Protein AF-A0A8M1F6H7-F1 (afdb_monomer)

Solvent-accessible surface area (backbone atoms only — not comparable to full-atom values): 10747 Å² total; per-residue (Å²): 138,87,79,68,90,60,80,81,69,83,79,61,76,75,74,73,63,76,82,75,66,83,82,75,61,61,74,83,66,66,81,71,63,95,58,82,76,70,86,66,56,72,68,57,53,51,49,53,51,51,50,55,48,51,52,50,52,50,53,51,52,51,52,52,50,51,52,51,52,49,51,51,52,72,71,43,90,60,89,81,69,59,61,68,61,58,72,70,48,81,55,70,69,58,56,63,59,45,78,77,46,79,79,73,68,78,74,72,71,76,63,71,72,76,53,70,72,76,76,48,54,73,68,58,50,51,52,52,52,52,53,51,52,50,54,50,53,52,49,70,66,35,65,63,38,70,76,39,48,70,60,46,50,52,52,52,50,54,51,49,55,53,55,59,61,62,72,78,116

Structure (mmCIF, N/CA/C/O backbone):
data_AF-A0A8M1F6H7-F1
#
_entry.id   AF-A0A8M1F6H7-F1
#
loop_
_atom_site.group_PDB
_atom_site.id
_atom_site.type_symbol
_atom_site.label_atom_id
_atom_site.label_alt_id
_atom_site.label_comp_id
_atom_site.label_asym_id
_atom_site.label_entity_id
_atom_site.label_seq_id
_atom_site.pdbx_PDB_ins_code
_atom_site.Cartn_x
_atom_site.Cartn_y
_atom_site.Cartn_z
_atom_site.occupancy
_atom_site.B_iso_or_equiv
_atom_site.auth_seq_id
_atom_site.auth_comp_id
_atom_site.auth_asym_id
_atom_site.auth_atom_id
_atom_site.pdbx_PDB_model_num
ATOM 1 N N . MET A 1 1 ? -20.605 -65.208 4.151 1.00 46.38 1 MET A N 1
ATOM 2 C CA . MET A 1 1 ? -21.449 -64.995 2.958 1.00 46.38 1 MET A CA 1
ATOM 3 C C . MET A 1 1 ? -21.065 -63.644 2.374 1.00 46.38 1 MET A C 1
ATOM 5 O O . MET A 1 1 ? -21.553 -62.635 2.859 1.00 46.38 1 MET A O 1
ATOM 9 N N . ASN A 1 2 ? -20.118 -63.612 1.434 1.00 54.75 2 ASN A N 1
ATOM 10 C CA . ASN A 1 2 ? -19.669 -62.368 0.802 1.00 54.75 2 ASN A CA 1
ATOM 11 C C . ASN A 1 2 ? -20.477 -62.182 -0.481 1.00 54.75 2 ASN A C 1
ATOM 13 O O . ASN A 1 2 ? -20.276 -62.909 -1.448 1.00 54.75 2 ASN A O 1
ATOM 17 N N . THR A 1 3 ? -21.442 -61.270 -0.457 1.00 64.38 3 THR A N 1
ATOM 18 C CA . THR A 1 3 ? -22.208 -60.884 -1.643 1.00 64.38 3 THR A CA 1
ATOM 19 C C . THR A 1 3 ? -21.462 -59.756 -2.343 1.00 64.38 3 THR A C 1
ATOM 21 O O . THR A 1 3 ? -21.497 -58.616 -1.879 1.00 64.38 3 THR A O 1
ATOM 24 N N . ASP A 1 4 ? -20.762 -60.072 -3.431 1.00 71.69 4 ASP A N 1
ATOM 25 C CA . ASP A 1 4 ? -20.092 -59.060 -4.247 1.00 71.69 4 ASP A CA 1
ATOM 26 C C . ASP A 1 4 ? -21.133 -58.198 -4.971 1.00 71.69 4 ASP A C 1
ATOM 28 O O . ASP A 1 4 ? -21.782 -58.623 -5.928 1.00 71.69 4 ASP A O 1
ATOM 32 N N . VAL A 1 5 ? -21.276 -56.958 -4.500 1.00 76.31 5 VAL A N 1
ATOM 33 C CA . VAL A 1 5 ? -22.259 -55.955 -4.955 1.00 76.31 5 VAL A CA 1
ATOM 34 C C . VAL A 1 5 ? -22.120 -55.627 -6.451 1.00 76.31 5 VAL A C 1
ATOM 36 O O . VAL A 1 5 ? -23.077 -55.189 -7.085 1.00 76.31 5 VAL A O 1
ATOM 39 N N . PHE A 1 6 ? -20.952 -55.888 -7.040 1.00 72.56 6 PHE A N 1
ATOM 40 C CA . PHE A 1 6 ? -20.618 -55.547 -8.426 1.00 72.56 6 PHE A CA 1
ATOM 41 C C . PHE A 1 6 ? -20.514 -56.760 -9.361 1.00 72.56 6 PHE A C 1
ATOM 43 O O . PHE A 1 6 ? -20.127 -56.613 -10.519 1.00 72.56 6 PHE A O 1
ATOM 50 N N . ALA A 1 7 ? -20.892 -57.959 -8.906 1.00 74.69 7 ALA A N 1
ATOM 51 C CA . ALA A 1 7 ? -20.746 -59.187 -9.695 1.00 74.69 7 ALA A CA 1
ATOM 52 C C . ALA A 1 7 ? -21.525 -59.173 -11.032 1.00 74.69 7 ALA A C 1
ATOM 54 O O . ALA A 1 7 ? -21.200 -59.930 -11.945 1.00 74.69 7 ALA A O 1
ATOM 55 N N . GLY A 1 8 ? -22.534 -58.304 -11.174 1.00 74.19 8 GLY A N 1
ATOM 56 C CA . GLY A 1 8 ? -23.339 -58.158 -12.393 1.00 74.19 8 GLY A CA 1
ATOM 57 C C . GLY A 1 8 ? -23.015 -56.939 -13.265 1.00 74.19 8 GLY A C 1
ATOM 58 O O . GLY A 1 8 ? -23.583 -56.806 -14.349 1.00 74.19 8 GLY A O 1
ATOM 59 N N . THR A 1 9 ? -22.140 -56.028 -12.832 1.00 79.19 9 THR A N 1
ATOM 60 C CA . THR A 1 9 ? -21.908 -54.774 -13.566 1.00 79.19 9 THR A CA 1
ATOM 61 C C . THR A 1 9 ? -20.858 -54.957 -14.655 1.00 79.19 9 THR A C 1
ATOM 63 O O . THR A 1 9 ? -19.662 -55.006 -14.383 1.00 79.19 9 THR A O 1
ATOM 66 N N . LYS A 1 10 ? -21.308 -55.021 -15.912 1.00 79.44 10 LYS A N 1
ATOM 67 C CA . LYS A 1 10 ? -20.443 -54.952 -17.096 1.00 79.44 10 LYS A CA 1
ATOM 68 C C . LYS A 1 10 ? -20.265 -53.489 -17.491 1.00 79.44 10 LYS A C 1
ATOM 70 O O . LYS A 1 10 ? -21.165 -52.903 -18.084 1.00 79.44 10 LYS A O 1
ATOM 75 N N . ILE A 1 11 ? -19.128 -52.899 -17.135 1.00 79.25 11 ILE A N 1
ATOM 76 C CA . ILE A 1 11 ? -18.774 -51.544 -17.565 1.00 79.25 11 ILE A CA 1
ATOM 77 C C . ILE A 1 11 ? -17.908 -51.667 -18.816 1.00 79.25 11 ILE A C 1
ATOM 79 O O . ILE A 1 11 ? -16.828 -52.253 -18.775 1.00 79.25 11 ILE A O 1
ATOM 83 N N . ASP A 1 12 ? -18.399 -51.137 -19.930 1.00 80.44 12 ASP A N 1
ATOM 84 C CA . ASP A 1 12 ? -17.66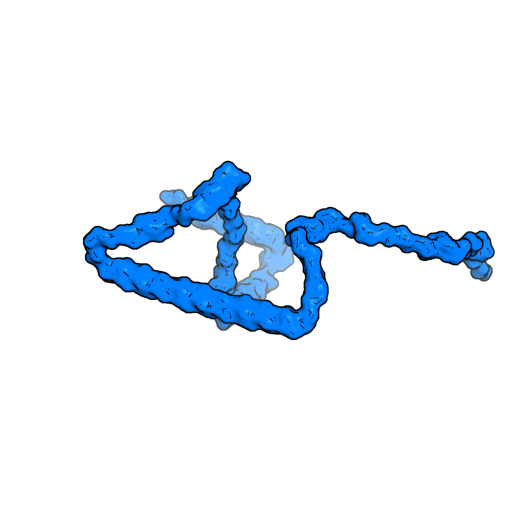5 -51.116 -21.191 1.00 80.44 12 ASP A CA 1
ATOM 85 C C . ASP A 1 12 ? -16.546 -50.050 -21.118 1.00 80.44 12 ASP A C 1
ATOM 87 O O . ASP A 1 12 ? -16.840 -48.884 -20.814 1.00 80.44 12 ASP A O 1
ATOM 91 N N . PRO A 1 13 ? -15.264 -50.399 -21.366 1.00 74.81 13 PRO A N 1
ATOM 92 C CA . PRO A 1 13 ? -14.137 -49.464 -21.293 1.00 74.81 13 PRO A CA 1
ATOM 93 C C . PRO A 1 13 ? -14.300 -48.215 -22.169 1.00 74.81 13 PRO A C 1
ATOM 95 O O . PRO A 1 13 ? -13.709 -47.180 -21.859 1.00 74.81 13 PRO A O 1
ATOM 98 N N . GLY A 1 14 ? -15.120 -48.271 -23.225 1.00 74.50 14 GLY A N 1
ATOM 99 C CA . GLY A 1 14 ? -15.413 -47.110 -24.070 1.00 74.50 14 GLY A CA 1
ATOM 100 C C . GLY A 1 14 ? -16.137 -45.971 -23.339 1.00 74.50 14 GLY A C 1
ATOM 101 O O . GLY A 1 14 ? -15.928 -44.805 -23.668 1.00 74.50 14 GLY A O 1
ATOM 102 N N . VAL A 1 15 ? -16.933 -46.284 -22.309 1.00 71.06 15 VAL A N 1
ATOM 103 C CA . VAL A 1 15 ? -17.722 -45.297 -21.546 1.00 71.06 15 VAL A CA 1
ATOM 104 C C . VAL A 1 15 ? -16.862 -44.552 -20.518 1.00 71.06 15 VAL A C 1
ATOM 106 O O . VAL A 1 15 ? -17.185 -43.430 -20.135 1.00 71.06 15 VAL A O 1
ATOM 109 N N . LEU A 1 16 ? -15.727 -45.130 -20.104 1.00 71.44 16 LEU A N 1
ATOM 110 C CA . LEU A 1 16 ? -14.786 -44.469 -19.192 1.00 71.44 16 LEU A CA 1
ATOM 111 C C . LEU A 1 16 ? -13.993 -43.339 -19.861 1.00 71.44 16 LEU A C 1
ATOM 113 O O . LEU A 1 16 ? -13.374 -42.529 -19.171 1.00 71.44 16 LEU A O 1
ATOM 117 N N . VAL A 1 17 ? -13.994 -43.259 -21.192 1.00 77.81 17 VAL A N 1
ATOM 118 C CA . VAL A 1 17 ? -13.273 -42.211 -21.916 1.00 77.81 17 VAL A CA 1
ATOM 119 C C . VAL A 1 17 ? -14.178 -40.990 -22.056 1.00 77.81 17 VAL A C 1
ATOM 121 O O . VAL A 1 17 ? -14.722 -40.698 -23.120 1.00 77.81 17 VAL A O 1
ATOM 124 N N . GLN A 1 18 ? -14.331 -40.245 -20.962 1.00 72.81 18 GLN A N 1
ATOM 125 C CA . GLN A 1 18 ? -14.979 -38.939 -20.997 1.00 72.81 18 GLN A CA 1
ATOM 126 C C . GLN A 1 18 ? -14.092 -37.957 -21.781 1.00 72.81 18 GLN A C 1
ATOM 128 O O . GLN A 1 18 ? -13.126 -37.403 -21.254 1.00 72.81 18 GLN A O 1
ATOM 133 N N . LYS A 1 19 ? -14.404 -37.734 -23.063 1.00 70.75 19 LYS A N 1
ATOM 134 C CA . LYS A 1 19 ? -13.762 -36.682 -23.862 1.00 70.75 19 LYS A CA 1
ATOM 135 C C . LYS A 1 19 ? -14.364 -35.333 -23.478 1.00 70.75 19 LYS A C 1
ATOM 137 O O . LYS A 1 19 ? -15.437 -34.969 -23.940 1.00 70.75 19 LYS A O 1
ATOM 142 N N . LEU A 1 20 ? -13.689 -34.624 -22.579 1.00 66.00 20 LEU A N 1
ATOM 143 C CA . LEU A 1 20 ? -14.031 -33.250 -22.217 1.00 66.00 20 LEU A CA 1
ATOM 144 C C . LEU A 1 20 ? -13.557 -32.296 -23.318 1.00 66.00 20 LEU A C 1
ATOM 146 O O . LEU A 1 20 ? -12.373 -32.287 -23.661 1.00 66.00 20 LEU A O 1
ATOM 150 N N . ASP A 1 21 ? -14.477 -31.486 -23.837 1.00 68.00 21 ASP A N 1
ATOM 151 C CA . ASP A 1 21 ? -14.176 -30.429 -24.802 1.00 68.00 21 ASP A CA 1
ATOM 152 C C . ASP A 1 21 ? -13.338 -29.328 -24.122 1.00 68.00 21 ASP A C 1
ATOM 154 O O . ASP A 1 21 ? -13.745 -28.814 -23.071 1.00 68.00 21 ASP A O 1
ATOM 158 N N . PRO A 1 22 ? -12.177 -28.930 -24.671 1.00 60.81 22 PRO A N 1
ATOM 159 C CA . PRO A 1 22 ? -11.280 -27.974 -24.019 1.00 60.81 22 PRO A CA 1
ATOM 160 C C . PRO A 1 22 ? -11.895 -26.575 -23.839 1.00 60.81 22 PRO A C 1
ATOM 162 O O . PRO A 1 22 ? -11.431 -25.826 -22.974 1.00 60.81 22 PRO A O 1
ATOM 165 N N . ASP A 1 23 ? -12.951 -26.250 -24.590 1.00 56.22 23 ASP A N 1
ATOM 166 C CA . ASP A 1 23 ? -13.593 -24.930 -24.608 1.00 56.22 23 ASP A CA 1
ATOM 167 C C . ASP A 1 23 ? -14.719 -24.748 -23.580 1.00 56.22 23 ASP A C 1
ATOM 169 O O . ASP A 1 23 ? -15.198 -23.635 -23.374 1.00 56.22 23 ASP A O 1
ATOM 173 N N . THR A 1 24 ? -15.086 -25.790 -22.828 1.00 55.78 24 THR A N 1
ATOM 174 C CA . THR A 1 24 ? -16.001 -25.663 -21.671 1.00 55.78 24 THR A CA 1
ATOM 175 C C . THR A 1 24 ? -15.256 -25.400 -20.358 1.00 55.78 24 THR A C 1
ATOM 177 O O . THR A 1 24 ? -15.759 -25.638 -19.258 1.00 55.78 24 THR A O 1
ATOM 180 N N . ARG A 1 25 ? -14.035 -24.859 -20.432 1.00 56.56 25 ARG A N 1
ATOM 181 C CA . ARG A 1 25 ? -13.340 -24.323 -19.258 1.00 56.56 25 ARG A CA 1
ATOM 182 C C . ARG A 1 25 ? -14.041 -23.045 -18.807 1.00 56.56 25 ARG A C 1
ATOM 184 O O . ARG A 1 25 ? -14.039 -22.041 -19.506 1.00 56.56 25 ARG A O 1
ATOM 191 N N . SER A 1 26 ? -14.637 -23.116 -17.621 1.00 53.00 26 SER A N 1
ATOM 192 C CA . SER A 1 26 ? -15.180 -22.018 -16.813 1.00 53.00 26 SER A CA 1
ATOM 193 C C . SER A 1 26 ? -14.891 -20.589 -17.323 1.00 53.00 26 SER A C 1
ATOM 195 O O . SER A 1 26 ? -13.768 -20.073 -17.275 1.00 53.00 26 SER A O 1
ATOM 197 N N . VAL A 1 27 ? -15.970 -19.892 -17.699 1.00 54.34 27 VAL A N 1
ATOM 198 C CA . VAL A 1 27 ? -16.025 -18.468 -18.098 1.00 54.34 27 VAL A CA 1
ATOM 199 C C . VAL A 1 27 ? -15.344 -17.526 -17.085 1.00 54.34 27 VAL A C 1
ATOM 201 O O . VAL A 1 27 ? -14.932 -16.415 -17.422 1.00 54.34 27 VAL A O 1
ATOM 204 N N . ALA A 1 28 ? -15.145 -17.979 -15.844 1.00 49.81 28 ALA A N 1
ATOM 205 C CA . ALA A 1 28 ? -14.415 -17.253 -14.809 1.00 49.81 28 ALA A CA 1
ATOM 206 C C . ALA A 1 28 ? -12.930 -16.995 -15.149 1.00 49.81 28 ALA A C 1
ATOM 208 O O . ALA A 1 28 ? -12.352 -16.037 -14.636 1.00 49.81 28 ALA A O 1
ATOM 209 N N . SER A 1 29 ? -12.309 -17.799 -16.020 1.00 52.34 29 SER A N 1
ATOM 210 C CA . SER A 1 29 ? -10.892 -17.637 -16.385 1.00 52.34 29 SER A CA 1
ATOM 211 C C . SER A 1 29 ? -10.643 -16.673 -17.557 1.00 52.34 29 SER A C 1
ATOM 213 O O . SER A 1 29 ? -9.553 -16.113 -17.664 1.00 52.34 29 SER A O 1
ATOM 215 N N . ILE A 1 30 ? -11.661 -16.393 -18.380 1.00 49.66 30 ILE A N 1
ATOM 216 C CA . ILE A 1 30 ? -11.545 -15.578 -19.606 1.00 49.66 30 ILE A CA 1
ATOM 217 C C . ILE A 1 30 ? -11.437 -14.071 -19.309 1.00 49.66 30 ILE A C 1
ATOM 219 O O . ILE A 1 30 ? -10.882 -13.313 -20.101 1.00 49.66 30 ILE A O 1
ATOM 223 N N . ARG A 1 31 ? -11.879 -13.599 -18.135 1.00 49.72 31 ARG A N 1
ATOM 224 C CA . ARG A 1 31 ? -11.860 -12.156 -17.807 1.00 49.72 31 ARG A CA 1
ATOM 225 C C . ARG A 1 31 ? -10.475 -11.579 -17.486 1.00 49.72 31 ARG A C 1
ATOM 227 O O . ARG A 1 31 ? -10.382 -10.397 -17.165 1.00 49.72 31 ARG A O 1
ATOM 234 N N . ARG A 1 32 ? -9.392 -12.364 -17.557 1.00 51.91 32 ARG A N 1
ATOM 235 C CA . ARG A 1 32 ? -8.032 -11.879 -17.271 1.00 51.91 32 ARG A CA 1
ATOM 236 C C . ARG A 1 32 ? -7.120 -11.960 -18.500 1.00 51.91 32 ARG A C 1
ATOM 238 O O . ARG A 1 32 ? -6.185 -12.747 -18.533 1.00 51.91 32 ARG A O 1
ATOM 245 N N . GLY A 1 33 ? -7.370 -11.061 -19.452 1.00 47.12 33 GLY A N 1
ATOM 246 C CA . GLY A 1 33 ? -6.413 -10.660 -20.487 1.00 47.12 33 GLY A CA 1
ATOM 247 C C . GLY A 1 33 ? -6.467 -11.513 -21.749 1.00 47.12 33 GLY A C 1
ATOM 248 O O . GLY A 1 33 ? -5.851 -12.572 -21.816 1.00 47.12 33 GLY A O 1
ATOM 249 N N . ALA A 1 34 ? -7.159 -10.994 -22.762 1.00 45.41 34 ALA A N 1
ATOM 250 C CA . ALA A 1 34 ? -7.193 -11.492 -24.132 1.00 45.41 34 ALA A CA 1
ATOM 251 C C . ALA A 1 34 ? -5.863 -11.238 -24.872 1.00 45.41 34 ALA A C 1
ATOM 253 O O . ALA A 1 34 ? -5.825 -10.643 -25.939 1.00 45.41 34 ALA A O 1
ATOM 254 N N . GLU A 1 35 ? -4.758 -11.701 -24.300 1.00 54.78 35 GLU A N 1
ATOM 255 C CA . GLU A 1 35 ? -3.562 -12.017 -25.065 1.00 54.78 35 GLU A CA 1
ATOM 256 C C . GLU A 1 35 ? -3.336 -13.498 -24.821 1.00 54.78 35 GLU A C 1
ATOM 258 O O . GLU A 1 35 ? -2.885 -13.898 -23.742 1.00 54.78 35 GLU A O 1
ATOM 263 N N . ALA A 1 36 ? -3.715 -14.327 -25.797 1.00 54.34 36 ALA A N 1
ATOM 264 C CA . ALA A 1 36 ? -3.262 -15.706 -25.848 1.00 54.34 36 ALA A CA 1
ATOM 265 C C . ALA A 1 36 ? -1.753 -15.653 -25.613 1.00 54.34 36 ALA A C 1
ATOM 267 O O . ALA A 1 36 ? -1.033 -15.089 -26.435 1.00 54.34 36 ALA A O 1
ATOM 268 N N . ARG A 1 37 ? -1.286 -16.096 -24.437 1.00 58.59 37 ARG A N 1
ATOM 269 C CA . ARG A 1 37 ? 0.124 -15.987 -24.063 1.00 58.59 37 ARG A CA 1
ATOM 270 C C . ARG A 1 37 ? 0.902 -16.847 -25.039 1.00 58.59 37 ARG A C 1
ATOM 272 O O . ARG A 1 37 ? 1.098 -18.033 -24.782 1.00 58.59 37 ARG A O 1
ATOM 279 N N . ALA A 1 38 ? 1.323 -16.246 -26.151 1.00 70.25 38 ALA A N 1
ATOM 280 C CA . ALA A 1 38 ? 2.223 -16.856 -27.099 1.00 70.25 38 ALA A CA 1
ATOM 281 C C . ALA A 1 38 ? 3.377 -17.396 -26.264 1.00 70.25 38 ALA A C 1
ATOM 283 O O . ALA A 1 38 ? 3.922 -16.694 -25.400 1.00 70.25 38 ALA A O 1
ATOM 284 N N . VAL A 1 39 ? 3.664 -18.687 -26.404 1.00 76.94 39 VAL A N 1
ATOM 285 C CA . VAL A 1 39 ? 4.707 -19.333 -25.617 1.00 76.94 39 VAL A CA 1
ATOM 286 C C . VAL A 1 39 ? 6.036 -18.808 -26.147 1.00 76.94 39 VAL A C 1
ATOM 288 O O . VAL A 1 39 ? 6.676 -19.422 -26.988 1.00 76.94 39 VAL A O 1
ATOM 291 N N . LEU A 1 40 ? 6.436 -17.630 -25.661 1.00 79.81 40 LEU A N 1
ATOM 292 C CA . LEU A 1 40 ? 7.666 -16.985 -26.088 1.00 79.81 40 LEU A CA 1
ATOM 293 C C . LEU A 1 40 ? 8.861 -17.852 -25.666 1.00 79.81 40 LEU A C 1
ATOM 295 O O . LEU A 1 40 ? 8.833 -18.457 -24.574 1.00 79.81 40 LEU A O 1
ATOM 299 N N . PRO A 1 41 ? 9.928 -17.900 -26.478 1.00 93.31 41 PRO A N 1
ATOM 300 C CA . PRO A 1 41 ? 11.158 -18.581 -26.117 1.00 93.31 41 PRO A CA 1
ATOM 301 C C . PRO A 1 41 ? 11.743 -18.006 -24.818 1.00 93.31 41 PRO A C 1
ATOM 303 O O . PRO A 1 41 ? 11.612 -16.822 -24.494 1.00 93.31 41 PRO A O 1
ATOM 306 N N . LYS A 1 42 ? 12.430 -18.857 -24.042 1.00 92.56 42 LYS A N 1
ATOM 307 C CA . LYS A 1 42 ? 12.987 -18.509 -22.716 1.00 92.56 42 LYS A CA 1
ATOM 308 C C . LYS A 1 42 ? 13.883 -17.260 -22.752 1.00 92.56 42 LYS A C 1
ATOM 310 O O . LYS A 1 42 ? 13.878 -16.483 -21.798 1.00 92.56 42 LYS A O 1
ATOM 315 N N . LYS A 1 43 ? 14.611 -17.049 -23.858 1.00 94.94 43 LYS A N 1
ATOM 316 C CA . LYS A 1 43 ? 15.474 -15.876 -24.081 1.00 94.94 43 LYS A CA 1
ATOM 317 C C . LYS A 1 43 ? 14.674 -14.569 -24.116 1.00 94.94 43 LYS A C 1
ATOM 319 O O . LYS A 1 43 ? 15.044 -13.620 -23.432 1.00 94.94 43 LYS A O 1
ATOM 324 N N . GLU A 1 44 ? 13.563 -14.532 -24.844 1.00 92.75 44 GLU A N 1
ATOM 325 C CA . GLU A 1 44 ? 12.699 -13.347 -24.935 1.00 92.75 44 GLU A CA 1
ATOM 326 C C . GLU A 1 44 ? 11.999 -13.062 -23.611 1.00 92.75 44 GLU A C 1
ATOM 328 O O . GLU A 1 44 ? 11.989 -11.926 -23.147 1.00 92.75 44 GLU A O 1
ATOM 333 N N . LYS A 1 45 ? 11.526 -14.104 -22.917 1.00 93.56 45 LYS A N 1
ATOM 334 C CA . LYS A 1 45 ? 10.948 -13.952 -21.572 1.00 93.56 45 LYS A CA 1
ATOM 335 C C . LYS A 1 45 ? 11.937 -13.327 -20.587 1.00 93.56 45 LYS A C 1
ATOM 337 O O . LYS A 1 45 ? 11.541 -12.501 -19.766 1.00 93.56 45 LYS A O 1
ATOM 342 N N . LEU A 1 46 ? 13.217 -13.701 -20.649 1.00 95.06 46 LEU A N 1
ATOM 343 C CA . LEU A 1 46 ? 14.245 -13.118 -19.786 1.00 95.06 46 LEU A CA 1
ATOM 344 C C . LEU A 1 46 ? 14.523 -11.647 -20.132 1.00 95.06 46 LEU A C 1
ATOM 346 O O . LEU A 1 46 ? 14.632 -10.833 -19.215 1.00 95.06 46 LEU A O 1
ATOM 350 N N . LYS A 1 47 ? 14.580 -11.301 -21.426 1.00 96.56 47 LYS A N 1
ATO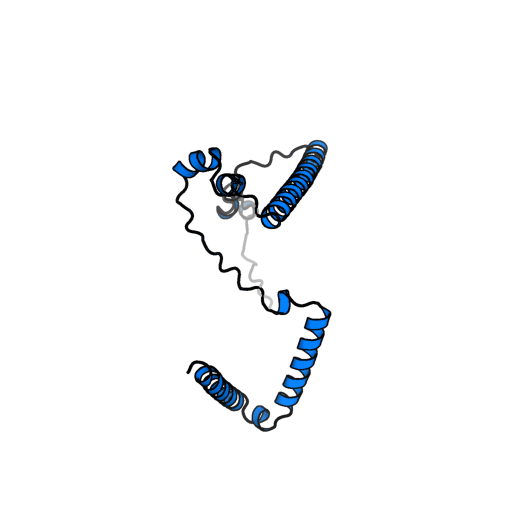M 351 C CA . LYS A 1 47 ? 14.725 -9.910 -21.890 1.00 96.56 47 LYS A CA 1
ATOM 352 C C . LYS A 1 47 ? 13.562 -9.038 -21.420 1.00 96.56 47 LYS A C 1
ATOM 354 O O . LYS A 1 47 ? 13.799 -8.057 -20.726 1.00 96.56 47 LYS A O 1
ATOM 359 N N . LEU A 1 48 ? 12.324 -9.482 -21.643 1.00 95.19 48 LEU A N 1
ATOM 360 C CA . LEU A 1 48 ? 11.125 -8.769 -21.195 1.00 95.19 48 LEU A CA 1
ATOM 361 C C . LEU A 1 48 ? 11.101 -8.578 -19.676 1.00 95.19 48 LEU A C 1
ATOM 363 O O . LEU A 1 48 ? 10.697 -7.529 -19.182 1.00 95.19 48 LEU A O 1
ATOM 367 N N . ARG A 1 49 ? 11.547 -9.575 -18.899 1.00 95.31 49 ARG A N 1
ATOM 368 C CA . ARG A 1 49 ? 11.669 -9.423 -17.440 1.00 95.31 49 ARG A CA 1
ATOM 369 C C . ARG A 1 49 ? 12.680 -8.344 -17.065 1.00 95.31 49 ARG A C 1
ATOM 371 O O . ARG A 1 49 ? 12.393 -7.556 -16.168 1.00 95.31 49 ARG A O 1
ATOM 3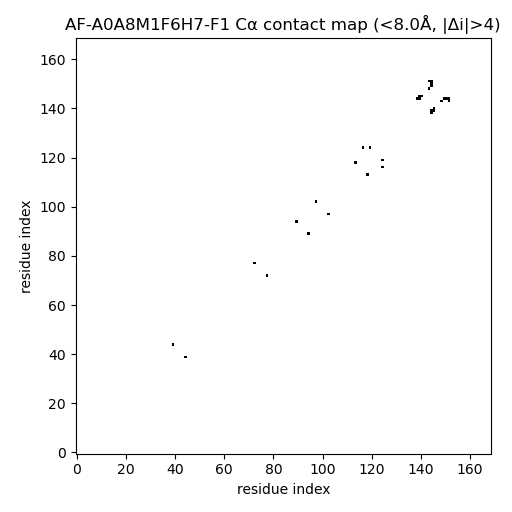78 N N . ARG A 1 50 ? 13.838 -8.308 -17.729 1.00 97.56 50 ARG A N 1
ATOM 379 C CA . ARG A 1 50 ? 14.869 -7.287 -17.501 1.00 97.56 50 ARG A CA 1
ATOM 380 C C . ARG A 1 50 ? 14.366 -5.897 -17.882 1.00 97.56 50 ARG A C 1
ATOM 382 O O . ARG A 1 50 ? 14.528 -4.974 -17.098 1.00 97.56 50 ARG A O 1
ATOM 389 N N . GLU A 1 51 ? 13.730 -5.758 -19.037 1.00 97.25 51 GLU A N 1
ATOM 390 C CA . GLU A 1 51 ? 13.172 -4.487 -19.511 1.00 97.25 51 GLU A CA 1
ATOM 391 C C . GLU A 1 51 ? 12.090 -3.968 -18.564 1.00 97.25 51 GLU A C 1
ATOM 393 O O . GLU A 1 51 ? 12.187 -2.842 -18.088 1.00 97.25 51 GLU A O 1
ATOM 398 N N . ARG A 1 52 ? 11.128 -4.815 -18.177 1.00 97.06 52 ARG A N 1
ATOM 399 C CA . ARG A 1 52 ? 10.095 -4.454 -17.189 1.00 97.06 52 ARG A CA 1
ATOM 400 C C . ARG A 1 52 ? 10.696 -4.060 -15.842 1.00 97.06 52 ARG A C 1
ATOM 402 O O . ARG A 1 52 ? 10.184 -3.166 -15.174 1.00 97.06 52 ARG A O 1
ATOM 409 N N . TRP A 1 53 ? 11.773 -4.724 -15.423 1.00 97.38 53 TRP A N 1
ATOM 410 C CA . TRP A 1 53 ? 12.493 -4.347 -14.210 1.00 97.38 53 TRP A CA 1
ATOM 411 C C . TRP A 1 53 ? 13.122 -2.957 -14.354 1.00 97.38 53 TRP A C 1
ATOM 413 O O . TRP A 1 53 ? 12.951 -2.125 -13.465 1.00 97.38 53 TRP A O 1
ATOM 423 N N . LEU A 1 54 ? 13.837 -2.691 -15.450 1.00 98.06 54 LEU A N 1
ATOM 424 C CA . LEU A 1 54 ? 14.473 -1.393 -15.700 1.00 98.06 54 LEU A CA 1
ATOM 425 C C . LEU A 1 54 ? 13.437 -0.267 -15.772 1.00 98.06 54 LEU A C 1
ATOM 427 O O . LEU A 1 54 ? 13.582 0.720 -15.057 1.00 98.06 54 LEU A O 1
ATOM 431 N N . GLN A 1 55 ? 12.338 -0.478 -16.499 1.00 97.56 55 GLN A N 1
ATOM 432 C CA . GLN A 1 55 ? 11.201 0.447 -16.551 1.00 97.56 55 GLN A CA 1
ATOM 433 C C . GLN A 1 55 ? 10.642 0.737 -15.156 1.00 97.56 55 GLN A C 1
ATOM 435 O O . GLN A 1 55 ? 10.360 1.884 -14.818 1.00 97.56 55 GLN A O 1
ATOM 440 N N . LYS A 1 56 ? 10.520 -0.286 -14.300 1.00 98.12 56 LYS A N 1
ATOM 441 C CA . LYS A 1 56 ? 10.069 -0.100 -12.916 1.00 98.12 56 LYS A CA 1
ATOM 442 C C . LYS A 1 56 ? 11.055 0.739 -12.101 1.00 98.12 56 LYS A C 1
ATOM 444 O O . LYS A 1 56 ? 10.618 1.601 -11.344 1.00 98.12 56 LYS A O 1
ATOM 449 N N . ILE A 1 57 ? 12.362 0.502 -12.239 1.00 97.50 57 ILE A N 1
ATOM 450 C CA . ILE A 1 57 ? 13.388 1.326 -11.580 1.00 97.50 57 ILE A CA 1
ATOM 451 C C . ILE A 1 57 ? 13.271 2.780 -12.040 1.00 97.50 57 ILE A C 1
ATOM 453 O O . ILE A 1 57 ? 13.279 3.684 -11.209 1.00 97.50 57 ILE A O 1
ATOM 457 N N . GLU A 1 58 ? 13.177 3.012 -13.346 1.00 97.62 58 GLU A N 1
ATOM 458 C CA . GLU A 1 58 ? 13.076 4.354 -13.924 1.00 97.62 58 GLU A CA 1
ATOM 459 C C . GLU A 1 58 ? 11.813 5.075 -13.453 1.00 97.62 58 GLU A C 1
ATOM 461 O O . GLU A 1 58 ? 11.899 6.218 -13.006 1.00 97.62 58 GLU A O 1
ATOM 466 N N . ALA A 1 59 ? 10.668 4.386 -13.439 1.00 97.19 59 ALA A N 1
ATOM 467 C CA . ALA A 1 59 ? 9.414 4.924 -12.921 1.00 97.19 59 ALA A CA 1
ATOM 468 C C . ALA A 1 59 ? 9.524 5.327 -11.441 1.00 97.19 59 ALA A C 1
ATOM 470 O O . ALA A 1 59 ? 9.062 6.404 -11.063 1.00 97.19 59 ALA A O 1
ATOM 471 N N . ILE A 1 60 ? 10.176 4.506 -10.606 1.00 96.94 60 ILE A N 1
ATOM 472 C CA . ILE A 1 60 ? 10.415 4.828 -9.190 1.00 96.94 60 ILE A CA 1
ATOM 473 C C . ILE A 1 60 ? 11.322 6.055 -9.063 1.00 96.94 60 ILE A C 1
ATOM 475 O O . ILE A 1 60 ? 10.976 6.988 -8.344 1.00 96.94 60 ILE A O 1
ATOM 479 N N . LYS A 1 61 ? 12.441 6.099 -9.798 1.00 97.94 61 LYS A N 1
ATOM 480 C CA . LYS A 1 61 ? 13.361 7.248 -9.790 1.00 97.94 61 LYS A CA 1
ATOM 481 C C . LYS A 1 61 ? 12.656 8.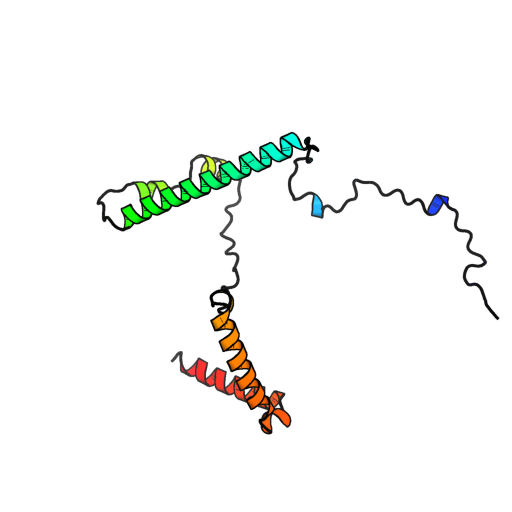538 -10.204 1.00 97.94 61 LYS A C 1
ATOM 483 O O . LYS A 1 61 ? 12.836 9.569 -9.561 1.00 97.94 61 LYS A O 1
ATOM 488 N N . LEU A 1 62 ? 11.841 8.486 -11.256 1.00 97.19 62 LEU A N 1
ATOM 489 C CA . LEU A 1 62 ? 11.083 9.635 -11.746 1.00 97.19 62 LEU A CA 1
ATOM 490 C C . LEU A 1 62 ? 10.041 10.091 -10.717 1.00 97.19 62 LEU A C 1
ATOM 492 O O . LEU A 1 62 ? 9.936 11.286 -10.440 1.00 97.19 62 LEU A O 1
ATOM 496 N N . ALA A 1 63 ? 9.319 9.156 -10.093 1.00 95.56 63 ALA A N 1
ATOM 497 C CA . ALA A 1 63 ? 8.371 9.463 -9.024 1.00 95.56 63 ALA A CA 1
ATOM 498 C C . ALA A 1 63 ? 9.060 10.089 -7.796 1.00 95.56 63 ALA A C 1
ATOM 500 O O . ALA A 1 63 ? 8.563 11.066 -7.233 1.00 95.56 63 ALA A O 1
ATOM 501 N N . GLU A 1 64 ? 10.230 9.584 -7.400 1.00 96.62 64 GLU A N 1
ATOM 502 C CA . GLU A 1 64 ? 11.030 10.149 -6.308 1.00 96.62 64 GLU A CA 1
ATOM 503 C C . GLU A 1 64 ? 11.536 11.560 -6.627 1.00 96.62 64 GLU A C 1
ATOM 505 O O . GLU A 1 64 ? 11.466 12.447 -5.770 1.00 96.62 64 GLU A O 1
ATOM 510 N N . GLN A 1 65 ? 11.999 11.798 -7.857 1.00 96.12 65 GLN A N 1
ATOM 511 C CA . GLN A 1 65 ? 12.411 13.127 -8.313 1.00 96.12 65 GLN A CA 1
ATOM 512 C C . GLN A 1 65 ? 11.243 14.117 -8.286 1.00 96.12 65 GLN A C 1
ATOM 514 O O . GLN A 1 65 ? 11.393 15.199 -7.713 1.00 96.12 65 GLN A O 1
ATOM 519 N N . LYS A 1 66 ? 10.071 13.731 -8.816 1.00 92.44 66 LYS A N 1
ATOM 520 C CA . LYS A 1 66 ? 8.839 14.538 -8.753 1.00 92.44 66 LYS A CA 1
ATOM 521 C C . LYS A 1 66 ? 8.472 14.876 -7.309 1.00 92.44 66 LYS A C 1
ATOM 523 O O . LYS A 1 66 ? 8.318 16.046 -6.979 1.00 92.44 66 LYS A O 1
ATOM 528 N N . ARG A 1 67 ? 8.457 13.884 -6.413 1.00 92.56 67 ARG A N 1
ATOM 529 C CA . ARG A 1 67 ? 8.169 14.081 -4.982 1.00 92.56 67 ARG A CA 1
ATOM 530 C C . ARG A 1 67 ? 9.164 15.026 -4.304 1.00 92.56 67 ARG A C 1
ATOM 532 O O . ARG A 1 67 ? 8.780 15.838 -3.463 1.00 92.56 67 ARG A O 1
ATOM 539 N N . LYS A 1 68 ? 10.457 14.927 -4.629 1.00 94.50 68 LYS A N 1
ATOM 540 C CA . LYS A 1 68 ? 11.491 15.821 -4.083 1.00 94.50 68 LYS A CA 1
ATOM 541 C C . LYS A 1 68 ? 11.314 17.250 -4.595 1.00 94.50 68 LYS A C 1
ATOM 543 O O . LYS A 1 68 ? 11.443 18.183 -3.805 1.00 94.50 68 LYS A O 1
ATOM 548 N N . ALA A 1 69 ? 11.026 17.418 -5.885 1.00 90.56 69 ALA A N 1
ATOM 549 C CA . ALA A 1 69 ? 10.744 18.717 -6.487 1.00 90.56 69 ALA A CA 1
ATOM 550 C C . ALA A 1 69 ? 9.495 19.351 -5.863 1.00 90.56 69 ALA A C 1
ATOM 552 O O . ALA A 1 69 ? 9.548 20.494 -5.422 1.00 90.56 69 ALA A O 1
ATOM 553 N N . GLU A 1 70 ? 8.422 18.580 -5.713 1.00 88.44 70 GLU A N 1
ATOM 554 C CA . GLU A 1 70 ? 7.195 19.011 -5.051 1.00 88.44 70 GLU A CA 1
ATOM 555 C C . GLU A 1 70 ? 7.448 19.414 -3.594 1.00 88.44 70 GLU A C 1
ATOM 557 O O . GLU A 1 70 ? 7.012 20.475 -3.163 1.00 88.44 70 GLU A O 1
ATOM 562 N N . ARG A 1 71 ? 8.221 18.632 -2.828 1.00 88.75 71 ARG A N 1
ATOM 563 C CA . ARG A 1 71 ? 8.589 18.998 -1.451 1.00 88.75 71 ARG A CA 1
ATOM 564 C C . ARG A 1 71 ? 9.373 20.308 -1.395 1.00 88.75 71 ARG A C 1
ATOM 566 O O . ARG A 1 71 ? 9.115 21.115 -0.510 1.00 88.75 71 ARG A O 1
ATOM 573 N N . ARG A 1 72 ? 10.321 20.517 -2.315 1.00 89.38 72 ARG A N 1
ATOM 574 C CA . ARG A 1 72 ? 11.076 21.776 -2.410 1.00 89.38 72 ARG A CA 1
ATOM 575 C C . ARG A 1 72 ? 10.139 22.947 -2.693 1.00 89.38 72 ARG A C 1
ATOM 577 O O . ARG A 1 72 ? 10.203 23.927 -1.968 1.00 89.38 72 ARG A O 1
ATOM 584 N N . ARG A 1 73 ? 9.225 22.793 -3.655 1.00 86.06 73 ARG A N 1
ATOM 585 C CA . ARG A 1 73 ? 8.210 23.801 -3.998 1.00 86.06 73 ARG A CA 1
ATOM 586 C C . ARG A 1 73 ? 7.242 24.080 -2.856 1.00 86.06 73 ARG A C 1
ATOM 588 O O . ARG A 1 73 ? 6.902 25.220 -2.633 1.00 86.0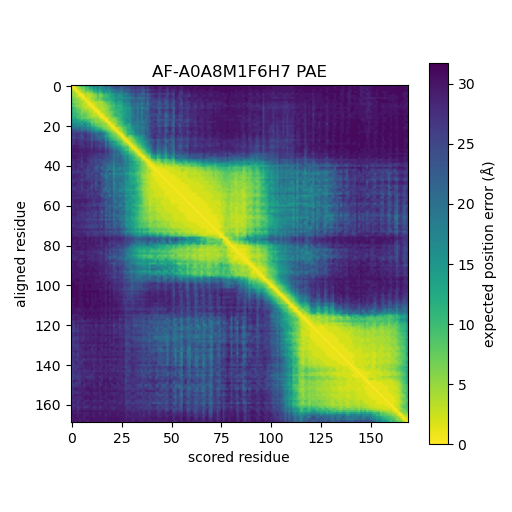6 73 ARG A O 1
ATOM 595 N N . ARG A 1 74 ? 6.825 23.066 -2.096 1.00 83.44 74 ARG A N 1
ATOM 596 C CA . ARG A 1 74 ? 5.984 23.265 -0.904 1.00 83.44 74 ARG A CA 1
ATOM 597 C C . ARG A 1 74 ? 6.729 23.996 0.216 1.00 83.44 74 ARG A C 1
ATOM 599 O O . ARG A 1 74 ? 6.103 24.708 0.987 1.00 83.44 74 ARG A O 1
ATOM 606 N N . ALA A 1 75 ? 8.044 23.796 0.323 1.00 83.69 75 ALA A N 1
ATOM 607 C CA . ALA A 1 75 ? 8.879 24.459 1.324 1.00 83.69 75 ALA A CA 1
ATOM 608 C C . ALA A 1 75 ? 9.206 25.915 0.952 1.00 83.69 75 ALA A C 1
ATOM 610 O O . ALA A 1 75 ? 9.374 26.749 1.835 1.00 83.69 75 ALA A O 1
ATOM 611 N N . THR A 1 76 ? 9.290 26.231 -0.339 1.00 81.19 76 THR A N 1
ATOM 612 C CA . THR A 1 76 ? 9.467 27.599 -0.832 1.00 81.19 76 THR A CA 1
ATOM 613 C C . THR A 1 76 ? 8.116 28.177 -1.232 1.00 81.19 76 THR A C 1
ATOM 615 O O . THR A 1 76 ? 7.565 27.756 -2.240 1.00 81.19 76 THR A O 1
ATOM 618 N N . VAL A 1 77 ? 7.578 29.161 -0.510 1.00 71.88 77 VAL A N 1
ATOM 619 C CA . VAL A 1 77 ? 6.364 29.864 -0.963 1.00 71.88 77 VAL A CA 1
ATOM 620 C C . VAL A 1 77 ? 6.724 30.714 -2.184 1.00 71.88 77 VAL A C 1
ATOM 622 O O . VAL A 1 77 ? 7.123 31.869 -2.066 1.00 71.88 77 VAL A O 1
ATOM 625 N N . VAL A 1 78 ? 6.663 30.106 -3.367 1.00 73.75 78 VAL A N 1
ATOM 626 C CA . VAL A 1 78 ? 6.914 30.779 -4.639 1.00 73.75 78 VAL A CA 1
ATOM 627 C C . VAL A 1 78 ? 5.587 31.354 -5.113 1.00 73.75 78 VAL A C 1
ATOM 629 O O . VAL A 1 78 ? 4.691 30.616 -5.522 1.00 73.75 78 VAL A O 1
ATOM 632 N N . VAL A 1 79 ? 5.445 32.677 -5.033 1.00 81.06 79 VAL A N 1
ATOM 633 C CA . VAL A 1 79 ? 4.286 33.377 -5.597 1.00 81.06 79 VAL A CA 1
ATOM 634 C C . VAL A 1 79 ? 4.271 33.134 -7.110 1.00 81.06 79 VAL A C 1
ATOM 636 O O . VAL A 1 79 ? 5.223 33.488 -7.800 1.00 81.06 79 VAL A O 1
ATOM 639 N N . GLY A 1 80 ? 3.203 32.513 -7.618 1.00 79.38 80 GLY A N 1
ATOM 640 C CA . GLY A 1 80 ? 3.000 32.297 -9.055 1.00 79.38 80 GLY A CA 1
ATOM 641 C C . GLY A 1 80 ? 3.510 30.968 -9.629 1.00 79.38 80 GLY A C 1
ATOM 642 O O . GLY A 1 80 ? 3.598 30.852 -10.850 1.00 79.38 80 GLY A O 1
ATOM 643 N N . ASP A 1 81 ? 3.827 29.955 -8.812 1.00 82.38 81 ASP A N 1
ATOM 644 C CA . ASP A 1 81 ? 4.091 28.610 -9.349 1.00 82.38 81 ASP A CA 1
ATOM 645 C C . ASP A 1 81 ? 2.815 28.020 -9.983 1.00 82.38 81 ASP A C 1
ATOM 647 O O . ASP A 1 81 ? 1.824 27.759 -9.302 1.00 82.38 81 ASP A O 1
ATOM 651 N N . LEU A 1 82 ? 2.840 27.813 -11.302 1.00 85.06 82 LEU A N 1
ATOM 652 C CA . LEU A 1 82 ? 1.734 27.230 -12.072 1.00 85.06 82 LEU A CA 1
ATOM 653 C C . LEU A 1 82 ? 1.802 25.696 -12.141 1.00 85.06 82 LEU A C 1
ATOM 655 O O . LEU A 1 82 ? 0.863 25.059 -12.621 1.00 85.06 82 LEU A O 1
ATOM 659 N N . GLN A 1 83 ? 2.894 25.077 -11.676 1.00 83.69 83 GLN A N 1
ATOM 660 C CA . GLN A 1 83 ? 3.037 23.618 -11.684 1.00 83.69 83 GLN A CA 1
ATOM 661 C C . GLN A 1 83 ? 1.945 22.896 -10.881 1.00 83.69 83 GLN A C 1
ATOM 663 O O . GLN A 1 83 ? 1.417 21.926 -11.415 1.00 83.69 83 GLN A O 1
ATOM 668 N N . PRO A 1 84 ? 1.523 23.356 -9.683 1.00 86.31 84 PRO A N 1
ATOM 669 C CA . PRO A 1 84 ? 0.431 22.719 -8.948 1.00 86.31 84 PRO A CA 1
ATOM 670 C C . PRO A 1 84 ? -0.881 22.668 -9.736 1.00 86.31 84 PRO A C 1
ATOM 672 O O . PRO A 1 84 ? -1.608 21.683 -9.649 1.00 86.31 84 PRO A O 1
ATOM 675 N N . LEU A 1 85 ? -1.174 23.706 -10.531 1.00 85.38 85 LEU A N 1
ATOM 676 C CA . LEU A 1 85 ? -2.355 23.726 -11.394 1.00 85.38 85 LEU A CA 1
ATOM 677 C C . LEU A 1 85 ? -2.217 22.712 -12.528 1.00 85.38 85 LEU A C 1
ATOM 679 O O . LEU A 1 85 ? -3.149 21.964 -12.788 1.00 85.38 85 LEU A O 1
ATOM 683 N N . ARG A 1 86 ? -1.046 22.643 -13.171 1.00 85.19 86 ARG A N 1
ATOM 684 C CA . ARG A 1 86 ? -0.777 21.661 -14.229 1.00 85.19 86 ARG A CA 1
ATOM 685 C C . ARG A 1 86 ? -0.854 20.222 -13.718 1.00 85.19 86 ARG A C 1
ATOM 687 O O . ARG A 1 86 ? -1.428 19.385 -14.399 1.00 85.19 86 ARG A O 1
ATOM 694 N N . ASP A 1 87 ? -0.295 19.952 -12.542 1.00 85.12 87 ASP A N 1
ATOM 695 C CA . ASP A 1 87 ? -0.275 18.618 -11.933 1.00 85.12 87 ASP A CA 1
ATOM 696 C C . ASP A 1 87 ? -1.676 18.168 -11.473 1.00 85.12 87 ASP A C 1
ATOM 698 O O . ASP A 1 87 ? -1.938 16.971 -11.376 1.00 85.12 87 ASP A O 1
ATOM 702 N N . ALA A 1 88 ? -2.583 19.113 -11.198 1.00 85.12 88 ALA A N 1
ATOM 703 C CA . ALA A 1 88 ? -3.975 18.841 -10.837 1.00 85.12 88 ALA A CA 1
ATOM 704 C C . ALA A 1 88 ? -4.903 18.627 -12.050 1.00 85.12 88 ALA A C 1
ATOM 706 O O . ALA A 1 88 ? -6.053 18.219 -11.868 1.00 85.12 88 ALA A O 1
ATOM 707 N N . LEU A 1 89 ? -4.438 18.912 -13.271 1.00 88.00 89 LEU A N 1
ATOM 708 C CA . LEU A 1 89 ? -5.214 18.716 -14.494 1.00 88.00 89 LEU A CA 1
ATOM 709 C C . LEU A 1 89 ? -4.974 17.310 -15.075 1.00 88.00 89 LEU A C 1
ATOM 711 O O . 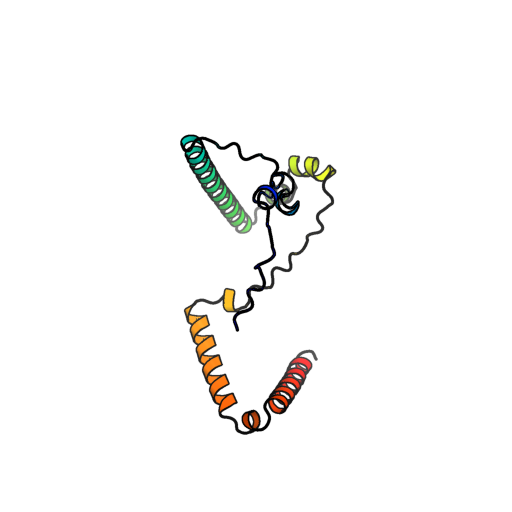LEU A 1 89 ? -3.835 16.846 -15.089 1.00 88.00 89 LEU A O 1
ATOM 715 N N . PRO A 1 90 ? -6.020 16.636 -15.588 1.00 82.50 90 PRO A N 1
ATOM 716 C CA . PRO A 1 90 ? -5.872 15.350 -16.267 1.00 82.50 90 PRO A CA 1
ATOM 717 C C . PRO A 1 90 ? -5.073 15.490 -17.569 1.00 82.50 90 PRO A C 1
ATOM 719 O O . PRO A 1 90 ? -5.138 16.520 -18.248 1.00 82.50 90 PRO A O 1
ATOM 722 N N . GLU A 1 91 ? -4.348 14.437 -17.953 1.00 83.94 91 GLU A N 1
ATOM 723 C CA . GLU A 1 91 ? -3.645 14.413 -19.239 1.00 83.94 91 GLU A CA 1
ATOM 724 C C . GLU A 1 91 ? -4.649 14.277 -20.402 1.00 83.94 91 GLU A C 1
ATOM 726 O O . GLU A 1 91 ? -5.694 13.638 -20.278 1.00 83.94 91 GLU A O 1
ATOM 731 N N . LEU A 1 92 ? -4.342 14.857 -21.569 1.00 80.00 92 LEU A N 1
ATOM 732 C CA . LEU A 1 92 ? -5.251 14.848 -22.731 1.00 80.00 92 LEU A CA 1
ATOM 733 C C . LEU A 1 92 ? -5.644 13.424 -23.170 1.00 80.00 92 LEU A C 1
ATOM 735 O O . LEU A 1 92 ? -6.786 13.192 -23.558 1.00 80.00 92 LEU A O 1
ATOM 739 N N . LEU A 1 93 ? -4.724 12.465 -23.029 1.00 76.38 93 LEU A N 1
ATOM 740 C CA . LEU A 1 93 ? -4.971 11.047 -23.299 1.00 76.38 93 LEU A CA 1
ATOM 741 C C . LEU A 1 93 ? -6.033 10.451 -22.357 1.00 76.38 93 LEU A C 1
ATOM 743 O O . LEU A 1 93 ? -6.857 9.638 -22.775 1.00 76.38 93 LEU A O 1
ATOM 747 N N . GLU A 1 94 ? -6.039 10.866 -21.088 1.00 73.81 94 GLU A N 1
ATOM 748 C CA . GLU A 1 94 ? -7.026 10.428 -20.095 1.00 73.81 94 GLU A CA 1
ATOM 749 C C . GLU A 1 94 ? -8.410 11.015 -20.389 1.00 73.81 94 GLU A C 1
ATOM 751 O O . GLU A 1 94 ? -9.423 10.343 -20.191 1.00 73.81 94 GLU A O 1
ATOM 756 N N . LEU A 1 95 ? -8.465 12.245 -20.911 1.00 71.88 95 LEU A N 1
ATOM 757 C CA . LEU A 1 95 ? -9.710 12.888 -21.338 1.00 71.88 95 LEU A CA 1
ATOM 758 C C . LEU A 1 95 ? -10.312 12.208 -22.574 1.00 71.88 95 LEU A C 1
ATOM 760 O O . LEU A 1 95 ? -11.523 11.983 -22.621 1.00 71.88 95 LEU A O 1
ATOM 764 N N . GLU A 1 96 ? -9.477 11.829 -23.543 1.00 75.88 96 GLU A N 1
ATOM 765 C CA . GLU A 1 96 ? -9.912 11.122 -24.751 1.00 75.88 96 GLU A CA 1
ATOM 766 C C . GLU A 1 96 ? -10.427 9.709 -24.419 1.00 75.88 96 GLU A C 1
ATOM 768 O O . GLU A 1 96 ? -11.533 9.330 -24.824 1.00 75.88 96 GLU A O 1
ATOM 773 N N . ALA A 1 97 ? -9.695 8.968 -23.577 1.00 67.56 97 ALA A N 1
ATOM 774 C CA . ALA A 1 97 ? -10.105 7.656 -23.070 1.00 67.56 97 ALA A CA 1
ATOM 775 C C . ALA A 1 97 ? -11.339 7.723 -22.144 1.00 67.56 97 ALA A C 1
ATOM 777 O O . ALA A 1 97 ? -12.140 6.784 -22.084 1.00 67.56 97 ALA A O 1
ATOM 778 N N . GLY A 1 98 ? -11.524 8.846 -21.443 1.00 56.53 98 GLY A N 1
ATOM 779 C CA . GLY A 1 98 ? -12.633 9.105 -20.526 1.00 56.53 98 GLY A CA 1
ATOM 780 C C . GLY A 1 98 ? -13.988 9.338 -21.201 1.00 56.53 98 GLY A C 1
ATOM 781 O O . GLY A 1 98 ? -15.015 9.196 -20.540 1.00 56.53 98 GLY A O 1
ATOM 782 N N . SER A 1 99 ? -14.030 9.614 -22.511 1.00 56.03 99 SER A N 1
ATOM 783 C CA . SER A 1 99 ? -15.288 9.778 -23.266 1.00 56.03 99 SER A CA 1
ATOM 784 C C . SER A 1 99 ? -16.128 8.492 -23.361 1.00 56.03 99 SER A C 1
ATOM 786 O O . SER A 1 99 ? -17.325 8.552 -23.641 1.00 56.03 99 SER A O 1
ATOM 788 N N . ARG A 1 100 ? -15.527 7.320 -23.095 1.00 56.91 100 ARG A N 1
ATOM 789 C CA . ARG A 1 100 ? -16.184 5.996 -23.164 1.00 56.91 100 ARG A CA 1
ATOM 790 C C . ARG A 1 100 ? -16.171 5.219 -21.847 1.00 56.91 100 ARG A C 1
ATOM 792 O O . ARG A 1 100 ? -16.689 4.105 -21.797 1.00 56.91 100 ARG A O 1
ATOM 799 N N . GLN A 1 101 ? -15.592 5.768 -20.784 1.00 50.78 101 GLN A N 1
ATOM 800 C CA . GLN A 1 101 ? -15.590 5.129 -19.470 1.00 50.78 101 GLN A CA 1
ATOM 801 C C . GLN A 1 101 ? -16.726 5.715 -18.622 1.00 50.78 101 GLN A C 1
ATOM 803 O O . GLN A 1 101 ? -16.787 6.935 -18.446 1.00 50.78 101 GLN A O 1
ATOM 808 N N . PRO A 1 102 ? -17.618 4.884 -18.046 1.00 49.84 102 PRO A N 1
ATOM 809 C CA . PRO A 1 102 ? -18.476 5.347 -16.970 1.00 49.84 102 PRO A CA 1
ATOM 810 C C . PRO A 1 102 ? -17.552 5.922 -15.907 1.00 49.84 102 PRO A C 1
ATOM 812 O O . PRO A 1 102 ? -16.623 5.234 -15.483 1.00 49.84 102 PRO A O 1
ATOM 815 N N . ARG A 1 103 ? -17.787 7.177 -15.503 1.00 50.19 103 ARG A N 1
ATOM 816 C CA . ARG A 1 103 ? -17.119 7.796 -14.357 1.00 50.19 103 ARG A CA 1
ATOM 817 C C . ARG A 1 103 ? -17.119 6.751 -13.252 1.00 50.19 103 ARG A C 1
ATOM 819 O O . ARG A 1 103 ? -18.178 6.457 -12.691 1.00 50.19 103 ARG A O 1
ATOM 826 N N . THR A 1 104 ? -15.964 6.163 -12.960 1.00 46.38 104 THR A N 1
ATOM 827 C CA . THR A 1 104 ? -15.822 5.356 -11.765 1.00 46.38 104 THR A CA 1
ATOM 828 C C . THR A 1 104 ? -15.971 6.363 -10.642 1.00 46.38 104 THR A C 1
ATOM 830 O O . THR A 1 104 ? -15.001 7.007 -10.243 1.00 46.38 104 THR A O 1
ATOM 833 N N . ARG A 1 105 ? -17.216 6.564 -10.175 1.00 46.00 1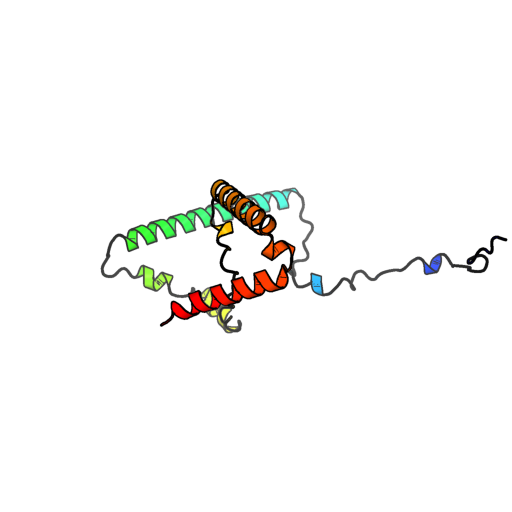05 ARG A N 1
ATOM 834 C CA . ARG A 1 105 ? -17.483 7.020 -8.814 1.00 46.00 105 ARG A CA 1
ATOM 835 C C . ARG A 1 105 ? -16.458 6.279 -8.004 1.00 46.00 105 ARG A C 1
ATOM 837 O O . ARG A 1 105 ? -16.421 5.053 -8.124 1.00 46.00 105 ARG A O 1
ATOM 844 N N . GLY A 1 106 ? -15.579 7.020 -7.335 1.00 43.50 106 GLY A N 1
ATOM 845 C CA . GLY A 1 106 ? -14.569 6.437 -6.485 1.00 43.50 106 GLY A CA 1
ATOM 846 C C . 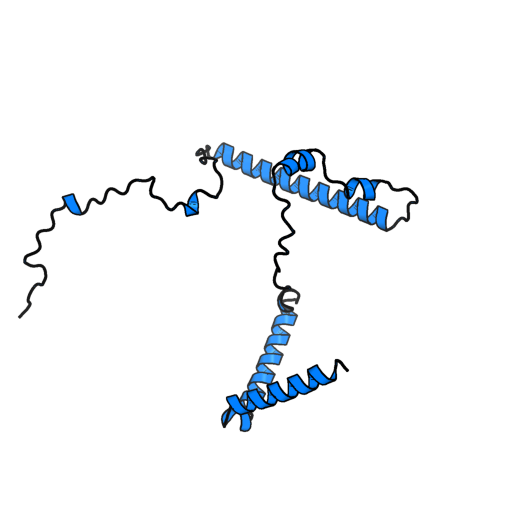GLY A 1 106 ? -15.285 5.395 -5.657 1.00 43.50 106 GLY A C 1
ATOM 847 O O . GLY A 1 106 ? -16.029 5.728 -4.738 1.00 43.50 106 GLY A O 1
ATOM 848 N N . SER A 1 107 ? -15.116 4.129 -6.039 1.00 41.91 107 SER A N 1
ATOM 849 C CA . SER A 1 107 ? -15.283 3.048 -5.114 1.00 41.91 107 SER A CA 1
ATOM 850 C C . SER A 1 107 ? -14.155 3.366 -4.172 1.00 41.91 107 SER A C 1
ATOM 852 O O . SER A 1 107 ? -12.997 3.026 -4.423 1.00 41.91 107 SER A O 1
ATOM 854 N N . VAL A 1 108 ? -14.491 4.139 -3.142 1.00 44.31 108 VAL A N 1
ATOM 855 C CA . VAL A 1 108 ? -13.803 4.115 -1.881 1.00 44.31 108 VAL A CA 1
ATOM 856 C C . VAL A 1 108 ? -13.865 2.635 -1.573 1.00 44.31 108 VAL A C 1
ATOM 858 O O . VAL A 1 108 ? -14.855 2.127 -1.055 1.00 44.31 108 VAL A O 1
ATOM 861 N N . SER A 1 109 ? -12.859 1.880 -2.031 1.00 44.00 109 SER A N 1
ATOM 862 C CA . SER A 1 109 ? -12.547 0.643 -1.374 1.00 44.00 109 SER A CA 1
ATOM 863 C C . SER A 1 109 ? -12.356 1.157 0.034 1.00 44.00 109 SER A C 1
ATOM 865 O O . SER A 1 109 ? -11.392 1.888 0.295 1.00 44.00 109 SER A O 1
ATOM 867 N N . SER A 1 110 ? -13.354 0.911 0.876 1.00 47.88 110 SER A N 1
ATOM 868 C CA . SER A 1 110 ? -13.201 0.861 2.307 1.00 47.88 110 SER A CA 1
ATOM 869 C C . SER A 1 110 ? -12.112 -0.181 2.490 1.00 47.88 110 SER A C 1
ATOM 871 O O . SER A 1 110 ? -12.367 -1.366 2.672 1.00 47.88 110 SER A O 1
ATOM 873 N N . ARG A 1 111 ? -10.859 0.223 2.240 1.00 47.19 111 ARG A N 1
ATOM 874 C CA . ARG A 1 111 ? -9.708 -0.499 2.722 1.00 47.19 111 ARG A CA 1
ATOM 875 C C . ARG A 1 111 ? -10.004 -0.468 4.204 1.00 47.19 111 ARG A C 1
ATOM 877 O O . ARG A 1 111 ? -10.102 0.648 4.733 1.00 47.19 111 ARG A O 1
ATOM 884 N N . PRO A 1 112 ? -10.265 -1.626 4.832 1.00 47.16 112 PRO A N 1
ATOM 885 C CA . PRO A 1 112 ? -10.454 -1.639 6.266 1.00 47.16 112 PRO A CA 1
ATOM 886 C C . PRO A 1 112 ? -9.293 -0.832 6.832 1.00 47.16 112 PRO A C 1
ATOM 888 O O . PRO A 1 112 ? -8.152 -0.991 6.372 1.00 47.16 112 PRO A O 1
ATOM 891 N N . ARG A 1 113 ? -9.605 0.141 7.701 1.00 50.34 113 ARG A N 1
ATOM 892 C CA . ARG A 1 113 ? -8.565 0.937 8.356 1.00 50.34 113 ARG A CA 1
ATOM 893 C C . ARG A 1 113 ? -7.511 -0.068 8.822 1.00 50.34 113 ARG A C 1
ATOM 895 O O . ARG A 1 113 ? -7.915 -1.080 9.397 1.00 50.34 113 ARG A O 1
ATOM 902 N N . PRO A 1 114 ? -6.215 0.130 8.509 1.00 50.69 114 PRO A N 1
ATOM 903 C CA . PRO A 1 114 ? -5.188 -0.784 8.978 1.00 50.69 114 PRO A CA 1
ATOM 904 C C . PRO A 1 114 ? -5.427 -0.966 10.469 1.00 50.69 114 PRO A C 1
ATOM 906 O O . PRO A 1 114 ? -5.454 0.043 11.180 1.00 50.69 114 PRO A O 1
ATOM 909 N N . SER A 1 115 ? -5.700 -2.201 10.904 1.00 63.75 115 SER A N 1
ATOM 910 C CA . SER A 1 115 ? -5.865 -2.478 12.328 1.00 63.75 115 SER A CA 1
ATOM 911 C C . SER A 1 115 ? -4.647 -1.903 13.042 1.00 63.75 115 SER A C 1
ATOM 913 O O . SER A 1 115 ? -3.552 -1.889 12.471 1.00 63.75 115 SER A O 1
ATOM 915 N N . GLU A 1 116 ? -4.814 -1.366 14.246 1.00 75.19 116 GLU A N 1
ATOM 916 C CA . GLU A 1 116 ? -3.723 -0.690 14.962 1.00 75.19 116 GLU A CA 1
ATOM 917 C C . GLU A 1 116 ? -2.464 -1.573 15.031 1.00 75.19 116 GLU A C 1
ATOM 919 O O . GLU A 1 116 ? -1.353 -1.110 14.768 1.00 75.19 116 GLU A O 1
ATOM 924 N N . LEU A 1 117 ? -2.667 -2.888 15.161 1.00 77.69 117 LEU A N 1
ATOM 925 C CA . LEU A 1 117 ? -1.649 -3.936 15.075 1.00 77.69 117 LEU A CA 1
ATOM 926 C C . LEU A 1 117 ? -0.791 -3.880 13.797 1.00 77.69 117 LEU A C 1
ATOM 928 O O . LEU A 1 117 ? 0.419 -4.106 13.851 1.00 77.69 117 LEU A O 1
ATOM 932 N N . SER A 1 118 ? -1.383 -3.560 12.641 1.00 78.62 118 SER A N 1
ATOM 933 C CA . SER A 1 118 ? -0.672 -3.436 11.361 1.00 78.62 118 SER A CA 1
ATOM 934 C C . SER A 1 118 ? 0.260 -2.222 11.311 1.00 78.62 118 SER A C 1
ATOM 936 O O . SER A 1 118 ? 1.163 -2.203 10.473 1.00 78.62 118 SER A O 1
ATOM 938 N N . ARG A 1 119 ? 0.044 -1.209 12.159 1.00 85.19 119 ARG A N 1
ATOM 939 C CA . ARG A 1 119 ? 0.899 -0.015 12.263 1.00 85.19 119 ARG A CA 1
ATOM 940 C C . ARG A 1 119 ? 2.021 -0.189 13.290 1.00 85.19 119 ARG A C 1
ATOM 942 O O . ARG A 1 119 ? 3.019 0.519 13.210 1.00 85.19 119 ARG A O 1
ATOM 949 N N . MET A 1 120 ? 1.867 -1.126 14.225 1.00 86.06 120 MET A N 1
ATOM 950 C CA . MET A 1 120 ? 2.810 -1.360 15.320 1.00 86.06 120 MET A CA 1
ATOM 951 C C . MET A 1 120 ? 4.050 -2.142 14.876 1.00 86.06 120 MET A C 1
ATOM 953 O O . MET A 1 120 ? 3.988 -3.014 13.999 1.00 86.06 120 MET A O 1
ATOM 957 N N . SER A 1 121 ? 5.173 -1.870 15.544 1.00 93.50 121 SER A N 1
ATOM 958 C CA . SER A 1 121 ? 6.384 -2.696 15.468 1.00 93.50 121 SER A CA 1
ATOM 959 C C . SER A 1 121 ? 6.130 -4.097 16.040 1.00 93.50 121 SER A C 1
ATOM 961 O O . SER A 1 121 ? 5.247 -4.284 16.875 1.00 93.50 121 SER A O 1
ATOM 963 N N . ALA A 1 122 ? 6.918 -5.094 15.631 1.00 93.75 122 ALA A N 1
ATOM 964 C CA . ALA A 1 122 ? 6.793 -6.463 16.135 1.00 93.75 122 ALA A CA 1
ATOM 965 C C . ALA A 1 122 ? 6.945 -6.550 17.667 1.00 93.75 122 ALA A C 1
ATOM 967 O O . ALA A 1 122 ? 6.177 -7.259 18.308 1.00 93.75 122 ALA A O 1
ATOM 968 N N . ALA A 1 123 ? 7.867 -5.779 18.256 1.00 93.81 123 ALA A N 1
ATOM 969 C CA . ALA A 1 123 ? 8.064 -5.738 19.709 1.00 93.81 123 ALA A CA 1
ATOM 970 C C . ALA A 1 123 ? 6.835 -5.181 20.447 1.00 93.81 123 ALA A C 1
ATOM 972 O O . ALA A 1 123 ? 6.378 -5.763 21.423 1.00 93.81 123 ALA A O 1
ATOM 973 N N . GLN A 1 124 ? 6.244 -4.105 19.922 1.00 93.38 124 GLN A N 1
A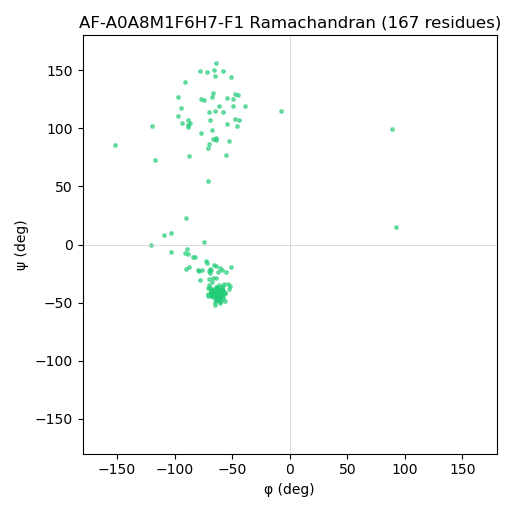TOM 974 C CA . GLN A 1 124 ? 5.025 -3.515 20.484 1.00 93.38 124 GLN A CA 1
ATOM 975 C C . GLN A 1 124 ? 3.839 -4.485 20.411 1.00 93.38 124 GLN A C 1
ATOM 977 O O . GLN A 1 124 ? 3.027 -4.534 21.328 1.00 93.38 124 GLN A O 1
ATOM 982 N N . ARG A 1 125 ? 3.740 -5.284 19.338 1.00 93.62 125 ARG A N 1
ATOM 983 C CA . ARG A 1 125 ? 2.705 -6.325 19.231 1.00 93.62 125 ARG A CA 1
ATOM 984 C C . ARG A 1 125 ? 2.887 -7.417 20.282 1.00 93.62 125 ARG A C 1
ATOM 986 O O . ARG A 1 125 ? 1.899 -7.853 20.853 1.00 93.62 125 ARG A O 1
ATOM 993 N N . LEU A 1 126 ? 4.122 -7.857 20.531 1.00 93.38 126 LEU A N 1
ATOM 994 C CA . LEU A 1 126 ? 4.401 -8.856 21.568 1.00 93.38 126 LEU A CA 1
ATOM 995 C C . LEU A 1 126 ? 4.017 -8.341 22.956 1.00 93.38 126 LEU A C 1
ATOM 997 O O . LEU A 1 126 ? 3.340 -9.057 23.684 1.00 93.38 126 LEU A O 1
ATOM 1001 N N . GLN A 1 127 ? 4.356 -7.090 23.270 1.00 94.31 127 GLN A N 1
ATOM 1002 C CA . GLN A 1 127 ? 3.993 -6.473 24.545 1.00 94.31 127 GLN A CA 1
ATOM 1003 C C . GLN A 1 127 ? 2.468 -6.410 24.743 1.00 94.31 127 GLN A C 1
ATOM 1005 O O . GLN A 1 127 ? 1.967 -6.832 25.779 1.00 94.31 127 GLN A O 1
ATOM 1010 N N . LEU A 1 128 ? 1.713 -5.967 23.730 1.00 93.88 128 LEU A N 1
ATOM 1011 C CA . LEU A 1 128 ? 0.247 -5.932 23.798 1.00 93.88 128 LEU A CA 1
ATOM 1012 C C . LEU A 1 128 ? -0.339 -7.331 24.034 1.00 93.88 128 LEU A C 1
ATOM 1014 O O . LEU A 1 128 ? -1.224 -7.500 24.868 1.00 93.88 128 LEU A O 1
ATOM 1018 N N . LEU A 1 129 ? 0.187 -8.350 23.348 1.00 93.69 129 LEU A N 1
ATOM 1019 C CA . LEU A 1 129 ? -0.243 -9.734 23.556 1.00 93.69 129 LEU A CA 1
ATOM 1020 C C . LEU A 1 129 ? 0.086 -10.242 24.966 1.00 93.69 129 LEU A C 1
ATOM 1022 O O . LEU A 1 129 ? -0.686 -11.014 25.530 1.00 93.69 129 LEU A O 1
ATOM 1026 N N . GLU A 1 130 ? 1.222 -9.855 25.542 1.00 95.94 130 GLU A N 1
ATOM 1027 C CA . GLU A 1 130 ? 1.578 -10.202 26.921 1.00 95.94 130 GLU A CA 1
ATOM 1028 C C . GLU A 1 130 ? 0.625 -9.550 27.928 1.00 95.94 130 GLU A C 1
ATOM 1030 O O . GLU A 1 130 ? 0.133 -10.232 28.830 1.00 95.94 130 GLU A O 1
ATOM 1035 N N . GLU A 1 131 ? 0.288 -8.276 27.724 1.00 96.12 131 GLU A N 1
ATOM 1036 C CA . GLU A 1 131 ? -0.696 -7.552 28.531 1.00 96.12 131 GLU A CA 1
ATOM 1037 C C . GLU A 1 131 ? -2.090 -8.190 28.433 1.00 96.12 131 GLU A C 1
ATOM 1039 O O . GLU A 1 131 ? -2.734 -8.436 29.453 1.00 96.12 131 GLU A O 1
ATOM 1044 N N . GLU A 1 132 ? -2.555 -8.525 27.226 1.00 95.06 132 GLU A N 1
ATOM 1045 C CA . GLU A 1 132 ? -3.839 -9.208 27.028 1.00 95.06 132 GLU A CA 1
ATOM 1046 C C . GLU A 1 132 ? -3.857 -10.595 27.675 1.00 95.06 132 GLU A C 1
ATOM 1048 O O . GLU A 1 132 ? -4.840 -10.973 28.316 1.00 95.06 132 GLU A O 1
ATOM 1053 N N . ARG A 1 133 ? -2.758 -11.353 27.572 1.00 95.69 133 ARG A N 1
ATOM 1054 C CA . ARG A 1 133 ? -2.622 -12.657 28.237 1.00 95.69 133 ARG A CA 1
ATOM 1055 C C . ARG A 1 133 ? -2.678 -12.524 29.755 1.00 95.69 133 ARG A C 1
ATOM 1057 O O . ARG A 1 133 ? -3.275 -13.389 30.396 1.00 95.69 133 ARG A O 1
ATOM 1064 N N . ALA A 1 134 ? -2.079 -11.480 30.327 1.00 96.44 134 ALA A N 1
ATOM 1065 C CA . ALA A 1 134 ? -2.162 -11.200 31.757 1.00 96.44 134 ALA A CA 1
ATOM 1066 C C . ALA A 1 134 ? -3.604 -10.868 32.173 1.00 96.44 134 ALA A C 1
ATOM 1068 O O . ALA A 1 134 ? -4.159 -11.568 33.021 1.00 96.44 134 ALA A O 1
ATOM 1069 N N . ARG A 1 135 ? -4.259 -9.918 31.488 1.00 95.06 135 ARG A N 1
ATOM 1070 C CA . ARG A 1 135 ? -5.669 -9.558 31.741 1.00 95.06 135 ARG A CA 1
ATOM 1071 C C . ARG A 1 135 ? -6.601 -10.765 31.633 1.00 95.06 135 ARG A C 1
ATOM 1073 O O . ARG A 1 135 ? -7.495 -10.943 32.454 1.00 95.06 135 ARG A O 1
ATOM 1080 N N . PHE A 1 136 ? -6.388 -11.633 30.641 1.00 94.88 136 PHE A N 1
ATOM 1081 C CA . PHE A 1 136 ? -7.224 -12.819 30.461 1.00 94.88 136 PHE A CA 1
ATOM 1082 C C . PHE A 1 136 ? -7.011 -13.856 31.566 1.00 94.88 136 PHE A C 1
ATOM 1084 O O . PHE A 1 136 ? -7.966 -14.480 32.024 1.00 94.88 136 PHE A O 1
ATOM 1091 N N . ARG A 1 137 ? -5.771 -14.031 32.039 1.00 95.81 137 ARG A N 1
ATOM 1092 C CA . ARG A 1 137 ? -5.486 -14.898 33.192 1.00 95.81 137 ARG A CA 1
ATOM 1093 C C . ARG A 1 137 ? -6.179 -14.398 34.455 1.00 95.81 137 ARG A C 1
ATOM 1095 O O . ARG A 1 137 ? -6.737 -15.216 35.180 1.00 95.81 137 ARG A O 1
ATOM 1102 N N . GLU A 1 138 ? -6.182 -13.091 34.690 1.00 95.44 138 GLU A N 1
ATOM 1103 C CA . GLU A 1 138 ? -6.902 -12.472 35.808 1.00 95.44 138 GLU A CA 1
ATOM 1104 C C . GLU A 1 138 ? -8.417 -12.674 35.683 1.00 95.44 138 GLU A C 1
ATOM 1106 O O . GLU A 1 138 ? -9.061 -13.129 36.630 1.00 95.44 138 GLU A O 1
ATOM 1111 N N . LEU A 1 139 ? -8.984 -12.445 34.494 1.00 94.50 139 LEU A N 1
ATOM 1112 C CA . LEU A 1 139 ? -10.405 -12.679 34.229 1.00 94.50 139 LEU A CA 1
ATOM 1113 C C . LEU A 1 139 ? -10.796 -14.138 34.498 1.00 94.50 139 LEU A C 1
ATOM 1115 O O . LEU A 1 139 ? -11.779 -14.400 35.189 1.00 94.50 139 LEU A O 1
ATOM 1119 N N . LEU A 1 140 ? -9.997 -15.094 34.016 1.00 94.12 140 LEU A N 1
ATOM 1120 C CA . LEU A 1 140 ? -10.212 -16.521 34.264 1.00 94.12 140 LEU A CA 1
ATOM 1121 C C . LEU A 1 140 ? -9.985 -16.933 35.723 1.00 94.12 140 LEU A C 1
ATOM 1123 O O . LEU A 1 140 ? -10.463 -17.997 36.126 1.00 94.12 140 LEU A O 1
ATOM 1127 N N . ALA A 1 141 ? -9.232 -16.155 36.501 1.00 96.12 141 ALA A N 1
ATOM 1128 C CA . ALA A 1 141 ? -9.068 -16.364 37.936 1.00 96.12 141 ALA A CA 1
ATOM 1129 C C . ALA A 1 141 ? -10.274 -15.843 38.733 1.00 96.12 141 ALA A C 1
ATOM 1131 O O . ALA A 1 141 ? -10.526 -16.338 39.833 1.00 96.12 141 ALA A O 1
ATOM 1132 N N . SER A 1 142 ? -11.044 -14.898 38.181 1.00 93.25 142 SER A N 1
ATOM 1133 C CA . SER A 1 142 ? -12.216 -14.347 38.856 1.00 93.25 142 SER A CA 1
ATOM 1134 C C . SER A 1 142 ? -13.332 -15.401 39.025 1.00 93.25 142 SER A C 1
ATOM 1136 O O . SER A 1 142 ? -13.711 -16.091 38.069 1.00 93.25 142 SER A O 1
ATOM 1138 N N . PRO A 1 143 ? -13.888 -15.558 40.240 1.00 94.44 143 PRO A N 1
ATOM 1139 C CA . PRO A 1 143 ? -14.917 -16.562 40.507 1.00 94.44 143 PRO A CA 1
ATOM 1140 C C . PRO A 1 143 ? -16.256 -16.216 39.843 1.00 94.44 143 PRO A C 1
ATOM 1142 O O . PRO A 1 143 ? -16.991 -17.114 39.440 1.00 94.44 143 PRO A O 1
ATOM 1145 N N . THR A 1 144 ? -16.554 -14.927 39.673 1.00 92.38 144 THR A N 1
ATOM 1146 C CA . THR A 1 144 ? -17.767 -14.420 39.013 1.00 92.38 144 THR A CA 1
ATOM 1147 C C . THR A 1 144 ? -17.827 -14.834 37.544 1.00 92.38 144 THR A C 1
ATOM 1149 O O . THR A 1 144 ? -18.859 -15.324 37.081 1.00 92.38 144 THR A O 1
ATOM 1152 N N . TYR A 1 145 ? -16.706 -14.716 36.824 1.00 94.12 145 TYR A N 1
ATOM 1153 C CA . TYR A 1 145 ? -16.605 -15.156 35.435 1.00 94.12 145 TYR A CA 1
ATOM 1154 C C . TYR A 1 145 ? -16.691 -16.682 35.313 1.00 94.12 145 TYR A C 1
ATOM 1156 O O . TYR A 1 145 ? -17.347 -17.186 34.404 1.00 94.12 145 TYR A O 1
ATOM 1164 N N . ARG A 1 146 ? -16.086 -17.435 36.247 1.00 94.75 146 ARG A N 1
ATOM 1165 C CA . ARG A 1 146 ? -16.185 -18.907 36.262 1.00 94.75 146 ARG A CA 1
ATOM 1166 C C . ARG A 1 146 ? -17.594 -19.417 36.540 1.00 94.75 146 ARG A C 1
ATOM 1168 O O . ARG A 1 146 ? -17.990 -20.413 35.946 1.00 94.75 146 ARG A O 1
ATOM 1175 N N . ALA A 1 147 ? -18.328 -18.765 37.438 1.00 95.50 147 ALA A N 1
ATOM 1176 C CA . ALA A 1 147 ? -19.687 -19.164 37.786 1.00 95.50 147 ALA A CA 1
ATOM 1177 C C . ALA A 1 147 ? -20.677 -18.882 36.644 1.00 95.50 147 ALA A C 1
ATOM 1179 O O . ALA A 1 147 ? -21.525 -19.718 36.339 1.00 95.50 147 ALA A O 1
ATOM 1180 N N . SER A 1 148 ? -20.566 -17.716 36.000 1.00 93.75 148 SER A N 1
ATOM 1181 C CA . SER A 1 148 ? -21.491 -17.289 34.945 1.00 93.75 148 SER A CA 1
ATOM 1182 C C . SER A 1 148 ? -20.814 -16.345 33.937 1.00 93.75 148 SER A C 1
ATOM 1184 O O . SER A 1 148 ? -20.931 -15.121 34.065 1.00 93.75 148 SER A O 1
ATOM 1186 N N . PRO A 1 149 ? -20.136 -16.875 32.900 1.00 95.44 149 PRO A N 1
ATOM 1187 C CA . PRO A 1 149 ? -19.324 -16.060 31.993 1.00 95.44 149 PRO A CA 1
ATOM 1188 C C . PRO A 1 149 ? -20.166 -15.104 31.141 1.00 95.44 149 PRO A C 1
ATOM 1190 O O . PRO A 1 149 ? -19.805 -13.942 30.979 1.00 95.44 149 PRO A O 1
ATOM 1193 N N . LEU A 1 150 ? -21.320 -15.555 30.638 1.00 95.94 150 LEU A N 1
ATOM 1194 C CA . LEU A 1 150 ? -22.197 -14.723 29.803 1.00 95.94 150 LEU A CA 1
ATOM 1195 C C . LEU A 1 150 ? -22.760 -13.519 30.570 1.00 95.94 150 LEU A C 1
ATOM 1197 O O . LEU A 1 150 ? -22.837 -12.423 30.020 1.00 95.94 150 LEU A O 1
ATOM 1201 N N . LEU A 1 151 ? -23.109 -13.709 31.847 1.00 95.56 151 LEU A N 1
ATOM 1202 C CA . LEU A 1 151 ? -23.622 -12.635 32.697 1.00 95.56 151 LEU A CA 1
ATOM 1203 C C . LEU A 1 151 ? -22.531 -11.600 32.999 1.00 95.56 151 LEU A C 1
ATOM 1205 O O . LEU A 1 151 ? -22.783 -10.403 32.894 1.00 95.56 151 LEU A O 1
ATOM 1209 N N . ALA A 1 152 ? -21.315 -12.061 33.312 1.00 94.62 152 ALA A N 1
ATOM 1210 C CA . ALA A 1 152 ? -20.168 -11.190 33.561 1.00 94.62 152 ALA A CA 1
ATOM 1211 C C . ALA A 1 152 ? -19.817 -10.342 32.324 1.00 94.62 152 ALA A C 1
ATOM 1213 O O . ALA A 1 152 ? -19.611 -9.134 32.439 1.00 94.62 152 ALA A O 1
ATOM 1214 N N . ILE A 1 153 ? -19.828 -10.951 31.131 1.00 94.62 153 ILE A N 1
ATOM 1215 C CA . ILE A 1 153 ? -19.619 -10.237 29.861 1.00 94.62 153 ILE A CA 1
ATOM 1216 C C . ILE A 1 153 ? -20.730 -9.205 29.634 1.00 94.62 153 ILE A C 1
ATOM 1218 O O . ILE A 1 153 ? -20.440 -8.061 29.290 1.00 94.62 153 ILE A O 1
ATOM 1222 N N . GLY A 1 154 ? -21.994 -9.577 29.859 1.00 95.06 154 GLY A N 1
ATOM 1223 C CA . GLY A 1 154 ? -23.130 -8.666 29.706 1.00 95.06 154 GLY A CA 1
ATOM 1224 C C . GLY A 1 154 ? -23.042 -7.440 30.620 1.00 95.06 154 GLY A C 1
ATOM 1225 O O . GLY A 1 154 ? -23.287 -6.321 30.173 1.00 95.06 154 GLY A O 1
ATOM 1226 N N . GLN A 1 155 ? -22.628 -7.628 31.876 1.00 93.50 155 GLN A N 1
ATOM 1227 C CA . GLN A 1 155 ? -22.408 -6.532 32.826 1.00 93.50 155 GLN A CA 1
ATOM 1228 C C . GLN A 1 155 ? -21.262 -5.612 32.389 1.00 93.50 155 GLN A C 1
ATOM 1230 O O . GLN A 1 155 ? -21.419 -4.393 32.418 1.00 93.50 155 GLN A O 1
ATOM 1235 N N . GLN A 1 156 ? -20.137 -6.179 31.941 1.00 92.88 156 GLN A N 1
ATOM 1236 C CA . GLN A 1 156 ? -18.998 -5.398 31.452 1.00 92.88 156 GLN A CA 1
ATOM 1237 C C . GLN A 1 156 ? -19.368 -4.568 30.213 1.00 92.88 156 GLN A C 1
ATOM 1239 O O . GLN A 1 156 ? -19.014 -3.394 30.127 1.00 92.88 156 GLN A O 1
ATOM 1244 N N . LEU A 1 157 ? -20.102 -5.155 29.263 1.00 94.38 157 LEU A N 1
ATOM 1245 C CA . LEU A 1 157 ? -20.567 -4.445 28.070 1.00 94.38 157 LEU A CA 1
ATOM 1246 C C . LEU A 1 157 ? -21.522 -3.303 28.432 1.00 94.38 157 LEU A C 1
ATOM 1248 O O . LEU A 1 157 ? -21.363 -2.198 27.924 1.00 94.38 157 LEU A O 1
ATOM 1252 N N . ALA A 1 158 ? -22.467 -3.539 29.347 1.00 94.19 158 ALA A N 1
ATOM 1253 C CA . ALA A 1 158 ? -23.372 -2.496 29.825 1.00 94.19 158 ALA A CA 1
ATOM 1254 C C . ALA A 1 158 ? -22.617 -1.333 30.494 1.00 94.19 158 ALA A C 1
ATOM 1256 O O . ALA A 1 158 ? -22.961 -0.176 30.262 1.00 94.19 158 ALA A O 1
ATOM 1257 N N . GLN A 1 159 ? -21.566 -1.621 31.270 1.00 92.94 159 GLN A N 1
ATOM 1258 C CA . GLN A 1 159 ? -20.699 -0.595 31.860 1.00 92.94 159 GLN A CA 1
ATOM 1259 C C . GLN A 1 159 ? -19.935 0.195 30.791 1.00 92.94 159 GLN A C 1
ATOM 1261 O O . GLN A 1 159 ? -19.901 1.420 30.860 1.00 92.94 159 GLN A O 1
ATOM 1266 N N . GLN A 1 160 ? -19.365 -0.469 29.779 1.00 92.88 160 GLN A N 1
ATOM 1267 C CA . GLN A 1 160 ? -18.675 0.233 28.690 1.00 92.88 160 GLN A CA 1
ATOM 1268 C C . GLN A 1 160 ? -19.615 1.131 27.888 1.00 92.88 160 GLN A C 1
ATOM 1270 O O . GLN A 1 160 ? -19.277 2.281 27.638 1.00 92.88 160 GLN A O 1
ATOM 1275 N N . MET A 1 161 ? -20.828 0.667 27.576 1.00 90.12 161 MET A N 1
ATOM 1276 C CA . MET A 1 161 ? -21.820 1.490 26.877 1.00 90.12 161 MET A CA 1
ATOM 1277 C C . MET A 1 161 ? -22.218 2.746 27.665 1.00 90.12 161 MET A C 1
ATOM 1279 O O . MET A 1 161 ? -22.476 3.786 27.065 1.00 90.12 161 MET A O 1
ATOM 1283 N N . GLN A 1 162 ? -22.265 2.669 28.999 1.00 90.06 162 GLN A N 1
ATOM 1284 C CA . GLN A 1 162 ? -22.536 3.834 29.850 1.00 90.06 162 GLN A CA 1
ATOM 1285 C C . GLN A 1 162 ? -21.365 4.825 29.865 1.00 90.06 162 GLN A C 1
ATOM 1287 O O . GLN A 1 162 ? -21.592 6.032 29.870 1.00 90.06 162 GLN A O 1
ATOM 1292 N N . LEU A 1 163 ? -20.124 4.331 29.854 1.00 87.25 163 LEU A N 1
ATOM 1293 C CA . LEU A 1 163 ? -18.922 5.167 29.826 1.00 87.25 163 LEU A CA 1
ATOM 1294 C C . LEU A 1 163 ? -18.734 5.857 28.469 1.00 87.25 163 LEU A C 1
ATOM 1296 O O . LEU A 1 163 ? -18.479 7.058 28.430 1.00 87.25 163 LEU A O 1
ATOM 1300 N N . ASP A 1 164 ? -18.923 5.125 27.371 1.00 79.19 164 ASP A N 1
ATOM 1301 C CA . ASP A 1 164 ? -18.805 5.669 26.016 1.00 79.19 164 ASP A CA 1
ATOM 1302 C C . ASP A 1 164 ? -19.939 6.666 25.716 1.00 79.19 164 ASP A C 1
ATOM 1304 O O . ASP A 1 164 ? -19.695 7.729 25.148 1.00 79.19 164 ASP A O 1
ATOM 1308 N N . GLY A 1 165 ? -21.166 6.388 26.178 1.00 65.81 165 GLY A N 1
ATOM 1309 C CA . GLY A 1 165 ? -22.305 7.304 26.047 1.00 65.81 165 GLY A CA 1
ATOM 1310 C C . GLY A 1 165 ? -22.218 8.560 26.925 1.00 65.81 165 GLY A C 1
ATOM 1311 O O . GLY A 1 165 ? -22.841 9.568 26.607 1.00 65.81 165 GLY A O 1
ATOM 1312 N N . GLY A 1 166 ? -21.439 8.528 28.011 1.00 57.00 166 GLY A N 1
ATOM 1313 C CA . GLY A 1 166 ? -21.182 9.689 28.870 1.00 57.00 166 GLY A CA 1
ATOM 1314 C C . GLY A 1 166 ? -20.083 10.623 28.352 1.00 57.00 166 GLY A C 1
ATOM 1315 O O . GLY A 1 166 ? -19.927 11.717 28.882 1.00 57.00 166 GLY A O 1
ATOM 1316 N N . SER A 1 167 ? -19.325 10.208 27.332 1.00 52.72 167 SER A N 1
ATOM 1317 C CA . SER A 1 167 ? -18.266 11.015 26.712 1.00 52.72 167 SER A CA 1
ATOM 1318 C C . SER A 1 167 ? -18.757 11.860 25.526 1.00 52.72 167 SER A C 1
ATOM 1320 O O . SER A 1 167 ? -17.982 12.664 25.006 1.00 52.72 167 SER A O 1
ATOM 1322 N N . GLU A 1 168 ? -20.004 11.675 25.079 1.00 52.66 168 GLU A N 1
ATOM 1323 C CA . GLU A 1 168 ? -20.608 12.403 23.948 1.00 52.66 168 GLU A CA 1
ATOM 1324 C C . GLU A 1 168 ? -21.591 13.522 24.368 1.00 52.66 168 GLU A C 1
ATOM 1326 O O . GLU A 1 168 ? -22.261 14.098 23.509 1.00 52.66 168 GLU A O 1
ATOM 1331 N N . LEU A 1 169 ? -21.661 13.865 25.662 1.00 41.28 169 LEU A N 1
ATOM 1332 C CA . LEU A 1 169 ? -22.444 14.987 26.214 1.00 41.28 169 LEU A CA 1
ATOM 1333 C C . LEU A 1 169 ? -21.527 16.043 26.842 1.00 41.28 169 LEU A C 1
ATOM 1335 O O . LEU A 1 169 ? -21.852 17.243 26.698 1.00 41.28 169 LEU A O 1
#

Mean predicted aligned error: 20.08 Å

pLDDT: mean 78.87, std 17.62, range [41.28, 98.12]

InterPro domains:
  IPR028160 Ribosome biogenesis protein Slx9-like [PF15341] (39-160)

Radius of gyration: 32.45 Å; Cα contacts (8 Å, |Δi|>4): 16; chains: 1; bounding box: 39×98×68 Å

Foldseek 3Di:
DDDDPCPPDDDDPVVVPPPDDPVPPDPVVVPPDPDPPDPDPPVVVVVVVVVVVVVVVVVVVVVVVVVVVVVVCVVDVDPPPCVVVVVPDDDPVCVVVVVPDDPPPPPPPPPPDCDVLNVDDPVVNVVVVVVVVVVVVVCVVDVVCVVPVVVVVVVVVVVVVVVVVVVVD

Secondary structure (DSSP, 8-state):
----TTTT----TTTT-----GGGS-GGGTTS-S-------HHHHHHHHHHHHHHHHHHHHHHHHHHHHHHHHHHS--TT--HHHHHTSPPHHHHHHHTTS--------------HHHHS-HHHHHHHHHHHHHHHHHHHH-HHHHH-HHHHHHHHHHHHHHHHHTS--

Organism: Ursus maritimus (NCBI:txid29073)

Sequence (169 aa):
MNTDVFAGTKIDPGVLVQKLDPDTRSVASIRRGAEARAVLPKKEKLKLRRERWLQKIEAIKLAEQKRKAERRRRATVVVGDLQPLRDALPELLELEAGSRQPRTRGSVSSRPRPSELSRMSAAQRLQLLEEERARFRELLASPTYRASPLLAIGQQLAQQMQLDGGSEL